Protein AF-A0A6G0R7I9-F1 (afdb_monomer)

Solvent-accessible surface area (backbone atoms only — not comparable to full-atom values): 8296 Å² total; per-residue (Å²): 130,64,68,64,57,53,54,52,55,54,55,51,53,55,54,53,52,52,51,60,61,66,68,73,76,77,90,78,91,69,86,76,75,90,65,76,73,82,80,71,75,83,75,79,76,76,86,81,78,86,77,80,80,59,95,64,93,68,87,58,94,60,94,67,77,56,68,68,60,52,44,54,53,24,57,77,66,71,42,60,55,74,55,36,74,73,32,68,66,59,43,71,69,37,96,56,35,68,60,49,51,53,51,52,52,51,52,49,52,51,54,51,50,54,50,53,53,51,56,67,72,65,50,83,82,82,125

Sequence (127 aa):
MRLSQVFVAIAASFLVASKALSTSTDSNQAKIAELTPPTVSSQRLLRTHHRIVDDEDDSSEERGISNAVLGSICQRLGIDFQRASREATYLQRHAQFETYIQMVDAARKAKRAKKAERLTREGPNNY

InterPro domains:
  IPR031825 RXLR phytopathogen effector protein [PF16810] (2-67)

Secondary structure (DSSP, 8-state):
--HHHHHHHHHHHHHHHHHHHHTS--S-----------------PPPPPP----SSS--S--SSPPHHHHHHHHHHTT--HHHHHH-HHHHHTSTTHHHHHHHHHHHHHHHHHHHHHHHHHH-----

Radius of gyration: 33.76 Å; Cα contacts (8 Å, |Δi|>4): 31; chains: 1; bounding box: 60×70×66 Å

pLDDT: mean 73.81, std 16.14, range [47.47, 95.19]

Mean predicted aligned error: 19.3 Å

Foldseek 3Di:
DVVVVVVVVVVVVVVVVVVVVVVPPDDDPDPPPPDPPPPPPPDPDDDDDDDPPPVPPPPDPPLADDPVQLVVLCVVLVHDSVCCVVDVVSLVPDPCNVVSVVSRVVRSVVVVVVVVVVDVVVDPPDD

Structure (mmCIF, N/CA/C/O backbone):
data_AF-A0A6G0R7I9-F1
#
_entry.id   AF-A0A6G0R7I9-F1
#
loop_
_atom_site.group_PDB
_atom_site.id
_atom_site.type_symbol
_atom_site.label_atom_id
_atom_site.label_alt_id
_atom_site.label_comp_id
_atom_site.label_asym_id
_atom_site.label_entity_id
_atom_site.label_seq_id
_atom_site.pdbx_PDB_ins_code
_atom_site.Cartn_x
_atom_site.Cartn_y
_atom_site.Cartn_z
_atom_site.occupancy
_atom_site.B_iso_or_equiv
_atom_site.auth_seq_id
_atom_site.auth_comp_id
_atom_site.auth_asym_id
_atom_site.auth_atom_id
_atom_site.pdbx_PDB_model_num
ATOM 1 N N . MET A 1 1 ? -42.507 1.601 49.311 1.00 58.19 1 MET A N 1
ATOM 2 C CA . MET A 1 1 ? -42.628 3.028 49.705 1.00 58.19 1 MET A CA 1
ATOM 3 C C . MET A 1 1 ? -41.309 3.699 50.139 1.00 58.19 1 MET A C 1
ATOM 5 O O . MET A 1 1 ? -41.360 4.781 50.702 1.00 58.19 1 MET A O 1
ATOM 9 N N . ARG A 1 2 ? -40.119 3.123 49.881 1.00 63.31 2 ARG A N 1
ATOM 10 C CA . ARG A 1 2 ? -38.829 3.748 50.263 1.00 63.31 2 ARG A CA 1
ATOM 11 C C . ARG A 1 2 ? -38.147 4.515 49.126 1.00 63.31 2 ARG A C 1
ATOM 13 O O . ARG A 1 2 ? -37.484 5.506 49.382 1.00 63.31 2 ARG A O 1
ATOM 20 N N . LEU A 1 3 ? -38.382 4.113 47.877 1.00 66.44 3 LEU A N 1
ATOM 21 C CA . LEU A 1 3 ? -37.818 4.769 46.691 1.00 66.44 3 LEU A CA 1
ATOM 22 C C . LEU A 1 3 ? -38.372 6.186 46.478 1.00 66.44 3 LEU A C 1
ATOM 24 O O . LEU A 1 3 ? -37.611 7.103 46.199 1.00 66.44 3 LEU A O 1
ATOM 28 N N . SER A 1 4 ? -39.677 6.396 46.685 1.00 68.19 4 SER A N 1
ATOM 29 C CA . SER A 1 4 ? -40.301 7.720 46.544 1.00 68.19 4 SER A CA 1
ATOM 30 C C . SER A 1 4 ? -39.751 8.746 47.540 1.00 68.19 4 SER A C 1
ATOM 32 O O . SER A 1 4 ? -39.584 9.907 47.185 1.00 68.19 4 SER A O 1
ATOM 34 N N . GLN A 1 5 ? -39.409 8.323 48.761 1.00 68.31 5 GLN A N 1
ATOM 35 C CA . GLN A 1 5 ? -38.809 9.198 49.776 1.00 68.31 5 GLN A CA 1
ATOM 36 C C . GLN A 1 5 ? -37.406 9.672 49.369 1.00 68.31 5 GLN A C 1
ATOM 38 O O . GLN A 1 5 ? -37.063 10.829 49.595 1.00 68.31 5 GLN A O 1
ATOM 43 N N . VAL A 1 6 ? -36.623 8.810 48.711 1.00 74.00 6 VAL A N 1
ATOM 44 C CA . VAL A 1 6 ? -35.283 9.158 48.209 1.00 74.00 6 VAL A CA 1
ATOM 45 C C . VAL A 1 6 ? -35.374 10.194 47.088 1.00 74.00 6 VAL A C 1
ATOM 47 O O . VAL A 1 6 ? -34.653 11.188 47.117 1.00 74.00 6 VAL A O 1
ATOM 50 N N . PHE A 1 7 ? -36.304 10.026 46.143 1.00 74.81 7 PHE A N 1
ATOM 51 C CA . PHE A 1 7 ? -36.499 11.005 45.067 1.00 74.81 7 PHE A CA 1
ATOM 52 C C . PHE A 1 7 ? -36.946 12.378 45.587 1.00 74.81 7 PHE A C 1
ATO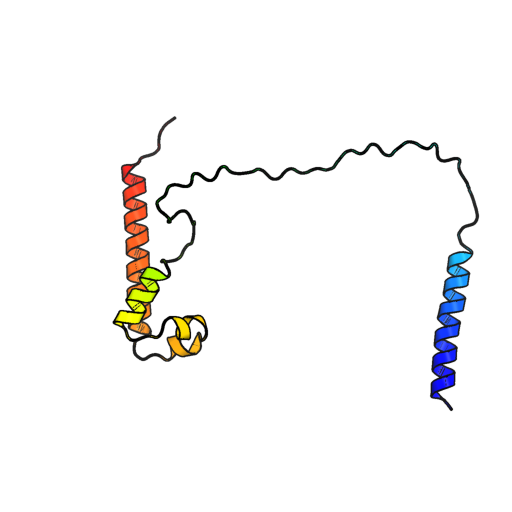M 54 O O . PHE A 1 7 ? -36.446 13.399 45.117 1.00 74.81 7 PHE A O 1
ATOM 61 N N . VAL A 1 8 ? -37.827 12.415 46.592 1.00 77.25 8 VAL A N 1
ATOM 62 C CA . VAL A 1 8 ? -38.264 13.672 47.224 1.00 77.25 8 VAL A CA 1
ATOM 63 C C . VAL A 1 8 ? -37.102 14.372 47.941 1.00 77.25 8 VAL A C 1
ATOM 65 O O . VAL A 1 8 ? -36.957 15.587 47.819 1.00 77.25 8 VAL A O 1
ATOM 68 N N . ALA A 1 9 ? -36.234 13.622 48.628 1.00 73.56 9 ALA A N 1
ATOM 69 C CA . ALA A 1 9 ? -35.061 14.182 49.302 1.00 73.56 9 ALA A CA 1
ATOM 70 C C . ALA A 1 9 ? -34.044 14.794 48.317 1.00 73.56 9 ALA A C 1
ATOM 72 O O . ALA A 1 9 ? -33.492 15.867 48.580 1.00 73.56 9 ALA A O 1
ATOM 73 N N . ILE A 1 10 ? -33.834 14.152 47.162 1.00 77.50 10 ILE A N 1
ATOM 74 C CA . ILE A 1 10 ? -32.956 14.665 46.100 1.00 77.50 10 ILE A CA 1
ATOM 75 C C . ILE A 1 10 ? -33.546 15.946 45.490 1.00 77.50 10 ILE A C 1
ATOM 77 O O . ILE A 1 10 ? -32.860 16.958 45.392 1.00 77.50 10 ILE A O 1
ATOM 81 N N . ALA A 1 11 ? -34.832 15.956 45.133 1.00 74.88 11 ALA A N 1
ATOM 82 C CA . ALA A 1 11 ? -35.460 17.140 44.541 1.00 74.88 11 ALA A CA 1
ATOM 83 C C . ALA A 1 11 ? -35.443 18.361 45.486 1.00 74.88 11 ALA A C 1
ATOM 85 O O . ALA A 1 11 ? -35.166 19.481 45.055 1.00 74.88 11 ALA A O 1
ATOM 86 N N . ALA A 1 12 ? -35.684 18.149 46.785 1.00 68.94 12 ALA A N 1
ATOM 87 C CA . ALA A 1 12 ? -35.666 19.220 47.781 1.00 68.94 12 ALA A CA 1
ATOM 88 C C . ALA A 1 12 ? -34.270 19.840 47.971 1.00 68.94 12 ALA A C 1
ATOM 90 O O . ALA A 1 12 ? -34.158 21.051 48.159 1.00 68.94 12 ALA A O 1
ATOM 91 N N . SER A 1 13 ? -33.202 19.040 47.885 1.00 65.94 13 SER A N 1
ATOM 92 C CA . SER A 1 13 ? -31.827 19.537 48.039 1.00 65.94 13 SER A CA 1
ATOM 93 C C . SER A 1 13 ? -31.391 20.418 46.862 1.00 65.94 13 SER A C 1
ATOM 95 O O . SER A 1 13 ? -30.798 21.473 47.091 1.00 65.94 13 SER A O 1
ATOM 97 N N . PHE A 1 14 ? -31.774 20.076 45.625 1.00 70.75 14 PHE A N 1
ATOM 98 C CA . PHE A 1 14 ? -31.562 20.951 44.463 1.00 70.75 14 PHE A CA 1
ATOM 99 C C . PHE A 1 14 ? -32.340 22.270 44.573 1.00 70.75 14 PHE A C 1
ATOM 101 O O . PHE A 1 14 ? -31.780 23.334 44.315 1.00 70.75 14 PHE A O 1
ATOM 108 N N . LEU A 1 15 ? -33.601 22.226 45.015 1.00 70.12 15 LEU A N 1
ATOM 109 C CA . LEU A 1 15 ? -34.434 23.425 45.154 1.00 70.12 15 LEU A CA 1
ATOM 110 C C . LEU A 1 15 ? -33.883 24.405 46.207 1.00 70.12 15 LEU A C 1
ATOM 112 O O . LEU A 1 15 ? -33.877 25.619 45.992 1.00 70.12 15 LEU A O 1
ATOM 116 N N . VAL A 1 16 ? -33.389 23.886 47.335 1.00 63.59 16 VAL A N 1
ATOM 117 C CA . VAL A 1 16 ? -32.761 24.696 48.391 1.00 63.59 16 VAL A CA 1
ATOM 118 C C . VAL A 1 16 ? -31.452 25.323 47.902 1.00 63.59 16 VAL A C 1
ATOM 120 O O . VAL A 1 16 ? -31.230 26.514 48.132 1.00 63.59 16 VAL A O 1
ATOM 123 N N . ALA A 1 17 ? -30.624 24.573 47.166 1.00 58.38 17 ALA A N 1
ATOM 124 C CA . ALA A 1 17 ? -29.385 25.093 46.585 1.00 58.38 17 ALA A CA 1
ATOM 125 C C . ALA A 1 17 ? -29.641 26.200 45.542 1.00 58.38 17 ALA A C 1
ATOM 127 O O . ALA A 1 17 ? -28.957 27.223 45.551 1.00 58.38 17 ALA A O 1
ATOM 128 N N . SER A 1 18 ? -30.665 26.057 44.692 1.00 59.09 18 SER A N 1
ATOM 129 C CA . SER A 1 18 ? -31.044 27.098 43.725 1.00 59.09 18 SER A CA 1
ATOM 130 C C . SER A 1 18 ? -31.531 28.381 44.399 1.00 59.09 18 SER A C 1
ATOM 132 O O . SER A 1 18 ? -31.209 29.475 43.936 1.00 59.09 18 SER A O 1
ATOM 134 N N . LYS A 1 19 ? -32.262 28.274 45.519 1.00 57.16 19 LYS A N 1
ATOM 135 C CA . LYS A 1 19 ? -32.690 29.457 46.280 1.00 57.16 19 LYS A CA 1
ATOM 136 C C . LYS A 1 19 ? -31.509 30.196 46.906 1.00 57.16 19 LYS A C 1
ATOM 138 O O . LYS A 1 19 ? -31.500 31.419 46.863 1.00 57.16 19 LYS A O 1
ATOM 143 N N . ALA A 1 20 ? -30.515 29.474 47.427 1.00 56.41 20 ALA A N 1
ATOM 144 C CA . ALA A 1 20 ? -29.300 30.077 47.978 1.00 56.41 20 ALA A CA 1
ATOM 145 C C . ALA A 1 20 ? -28.451 30.782 46.902 1.00 56.41 20 ALA A C 1
ATOM 147 O O . ALA A 1 20 ? -27.893 31.847 47.163 1.00 56.41 20 ALA A O 1
ATOM 148 N N . LEU A 1 21 ? -28.401 30.234 45.680 1.00 54.19 21 LEU A N 1
ATOM 149 C CA . LEU A 1 21 ? -27.697 30.859 44.555 1.00 54.19 21 LEU A CA 1
ATOM 150 C C . LEU A 1 21 ? -28.414 32.127 44.057 1.00 54.19 21 LEU A C 1
ATOM 152 O O . LEU A 1 21 ? -27.763 33.108 43.712 1.00 54.19 21 LEU A O 1
ATOM 156 N N . SER A 1 22 ? -29.752 32.138 44.080 1.00 52.28 22 SER A N 1
ATOM 157 C CA . SER A 1 22 ? -30.556 33.290 43.648 1.00 52.28 22 SER A CA 1
ATOM 158 C C . SER A 1 22 ? -30.529 34.472 44.626 1.00 52.28 22 SER A C 1
ATOM 160 O O . SER A 1 22 ? -30.864 35.583 44.224 1.00 52.28 22 SER A O 1
ATOM 162 N N . THR A 1 23 ? -30.157 34.266 45.893 1.00 51.62 23 THR A N 1
ATOM 163 C CA . THR A 1 23 ? -30.106 35.331 46.914 1.00 51.62 23 THR A CA 1
ATOM 164 C C . THR A 1 23 ? -28.733 35.993 47.055 1.00 51.62 23 THR A C 1
ATOM 166 O O . THR A 1 23 ? -28.578 36.871 47.894 1.00 51.62 23 THR A O 1
ATOM 169 N N . SER A 1 24 ? -27.738 35.609 46.244 1.00 49.28 24 SER A N 1
ATOM 170 C CA . SER A 1 24 ? -26.397 36.222 46.234 1.00 49.28 24 SER A CA 1
ATOM 171 C C . SER A 1 24 ? -26.205 37.228 45.088 1.00 49.28 24 SER A C 1
ATOM 173 O O . SER A 1 24 ? -25.101 37.397 44.568 1.00 49.28 24 SER A O 1
ATOM 175 N N . THR A 1 25 ? -27.274 37.891 44.653 1.00 48.69 25 THR A N 1
ATOM 176 C CA . THR A 1 25 ? -27.194 39.005 43.696 1.00 48.69 25 THR A CA 1
ATOM 177 C C . THR A 1 25 ? -28.089 40.137 44.175 1.00 48.69 25 THR A C 1
ATOM 179 O O . THR A 1 25 ? -29.068 40.508 43.539 1.00 48.69 25 THR A O 1
ATOM 182 N N . ASP A 1 26 ? -27.754 40.660 45.348 1.00 48.41 26 ASP A N 1
ATOM 183 C CA . ASP A 1 26 ? -28.093 42.028 45.705 1.00 48.41 26 ASP A CA 1
ATOM 184 C C . ASP A 1 26 ? -26.782 42.797 45.900 1.00 48.41 26 ASP A C 1
ATOM 186 O O . ASP A 1 26 ? -25.795 42.230 46.372 1.00 48.41 26 ASP A O 1
ATOM 190 N N . SER A 1 27 ? -26.807 44.077 45.534 1.00 49.56 27 SER A N 1
ATOM 191 C CA . SER A 1 27 ? -25.757 45.095 45.632 1.00 49.56 27 SER A CA 1
ATOM 192 C C . SER A 1 27 ? -25.077 45.488 44.307 1.00 49.56 27 SER A C 1
ATOM 194 O O . SER A 1 27 ? -24.182 44.822 43.788 1.00 49.56 27 SER A O 1
ATOM 196 N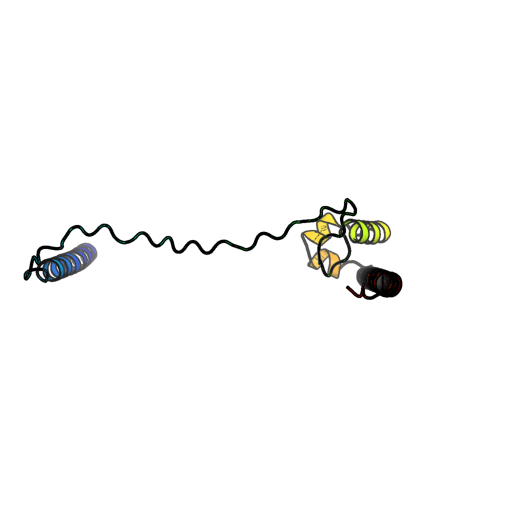 N . ASN A 1 28 ? -25.459 46.699 43.869 1.00 51.28 28 ASN A N 1
ATOM 197 C CA . ASN A 1 28 ? -24.745 47.654 43.006 1.00 51.28 28 ASN A CA 1
ATOM 198 C C . ASN A 1 28 ? -25.124 47.665 41.519 1.00 51.28 28 ASN A C 1
ATOM 200 O O . ASN A 1 28 ? -24.349 47.301 40.637 1.00 51.28 28 ASN A O 1
ATOM 204 N N . GLN A 1 29 ? -26.301 48.229 41.236 1.00 47.47 29 GLN A N 1
ATOM 205 C CA . GLN A 1 29 ? -26.661 48.742 39.916 1.00 47.47 29 GLN A CA 1
ATOM 206 C C . GLN A 1 29 ? -25.816 49.993 39.597 1.00 47.47 29 GLN A C 1
ATOM 208 O O . GLN A 1 29 ? -26.271 51.130 39.714 1.00 47.47 29 GLN A O 1
ATOM 213 N N . ALA A 1 30 ? -24.552 49.793 39.219 1.00 51.94 30 ALA A N 1
ATOM 214 C CA . ALA A 1 30 ? -23.767 50.830 38.564 1.00 51.94 30 ALA A CA 1
ATOM 215 C C . ALA A 1 30 ? -24.381 51.087 37.181 1.00 51.94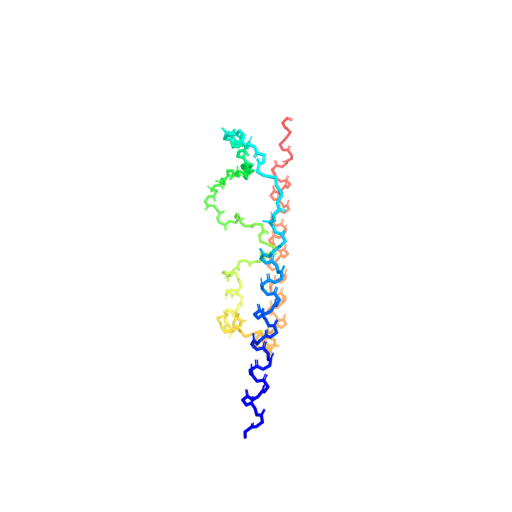 30 ALA A C 1
ATOM 217 O O . ALA A 1 30 ? -24.662 50.157 36.428 1.00 51.94 30 ALA A O 1
ATOM 218 N N . LYS A 1 31 ? -24.628 52.358 36.861 1.00 50.75 31 LYS A N 1
ATOM 219 C CA . LYS A 1 31 ? -25.192 52.812 35.587 1.00 50.75 31 LYS A CA 1
ATOM 220 C C . LYS A 1 31 ? -24.172 52.532 34.475 1.00 50.75 31 LYS A C 1
ATOM 222 O O . LYS A 1 31 ? -23.295 53.352 34.219 1.00 50.75 31 LYS A O 1
ATOM 227 N N . ILE A 1 32 ? -24.239 51.343 33.875 1.00 52.44 32 ILE A N 1
ATOM 228 C CA . ILE A 1 32 ? -23.388 50.948 32.750 1.00 52.44 32 ILE A CA 1
ATOM 229 C C . ILE A 1 32 ? -23.792 51.835 31.573 1.00 52.44 32 ILE A C 1
ATOM 231 O O . ILE A 1 32 ? -24.904 51.727 31.059 1.00 52.44 32 ILE A O 1
ATOM 235 N N . ALA A 1 33 ? -22.915 52.768 31.202 1.00 53.59 33 ALA A N 1
ATOM 236 C CA . ALA A 1 33 ? -23.040 53.503 29.956 1.00 53.59 33 ALA A CA 1
ATOM 237 C C . ALA A 1 33 ? -23.135 52.484 28.816 1.00 53.59 33 ALA A C 1
ATOM 239 O O . ALA A 1 33 ? -22.301 51.583 28.723 1.00 53.59 33 ALA A O 1
ATOM 240 N N . GLU A 1 34 ? -24.161 52.623 27.982 1.00 52.88 34 GLU A N 1
ATOM 241 C CA . GLU A 1 34 ? -24.382 51.835 26.773 1.00 52.88 34 GLU A CA 1
ATOM 242 C C . GLU A 1 34 ? -23.303 52.204 25.740 1.00 52.88 34 GLU A C 1
ATOM 244 O O . GLU A 1 34 ? -23.521 52.923 24.772 1.00 52.88 34 GLU A O 1
ATOM 249 N N . LEU A 1 35 ? -22.070 51.785 26.012 1.00 54.53 35 LEU A N 1
ATOM 250 C CA . LEU A 1 35 ? -20.989 51.786 25.049 1.00 54.53 35 LEU A CA 1
ATOM 251 C C . LEU A 1 35 ? -21.125 50.477 24.293 1.00 54.53 35 LEU A C 1
ATOM 253 O O . LEU A 1 35 ? -20.771 49.414 24.807 1.00 54.53 35 LEU A O 1
ATOM 257 N N . THR A 1 36 ? -21.676 50.565 23.081 1.00 61.53 36 THR A N 1
ATOM 258 C CA . THR A 1 36 ? -21.606 49.502 22.081 1.00 61.53 36 THR A CA 1
ATOM 259 C C . THR A 1 36 ? -20.206 48.894 22.146 1.00 61.53 36 THR A C 1
ATOM 261 O O . THR A 1 36 ? -19.233 49.642 21.992 1.00 61.53 36 THR A O 1
ATOM 264 N N . PRO A 1 37 ? -20.060 47.585 22.423 1.00 59.72 37 PRO A N 1
ATOM 265 C CA . PRO A 1 37 ? -18.739 46.986 22.483 1.00 59.72 37 PRO A CA 1
ATOM 266 C C . PRO A 1 37 ? -18.047 47.284 21.150 1.00 59.72 37 PRO A C 1
ATOM 268 O O . PRO A 1 37 ? -18.682 47.098 20.102 1.00 59.72 37 PRO A O 1
ATOM 271 N N . PRO A 1 38 ? -16.791 47.780 21.139 1.00 58.50 38 PRO A N 1
ATOM 272 C CA . PRO A 1 38 ? -16.071 47.932 19.891 1.00 58.50 38 PRO A CA 1
ATOM 273 C C . PRO A 1 38 ? -16.025 46.538 19.283 1.00 58.50 38 PRO A C 1
ATOM 275 O O . PRO A 1 38 ? -15.384 45.630 19.814 1.00 58.50 38 PRO A O 1
ATOM 278 N N . THR A 1 39 ? -16.792 46.345 18.212 1.00 60.19 39 THR A N 1
ATOM 279 C CA . THR A 1 39 ? -16.811 45.098 17.459 1.00 60.19 39 THR A CA 1
ATOM 280 C C . THR A 1 39 ? -15.498 45.060 16.698 1.00 60.19 39 THR A C 1
ATOM 282 O O . THR A 1 39 ? -15.424 45.342 15.508 1.00 60.19 39 THR A O 1
ATOM 285 N N . VAL A 1 40 ? -14.415 44.780 17.418 1.00 64.06 40 VAL A N 1
ATOM 286 C CA . VAL A 1 40 ? -13.145 44.413 16.822 1.00 64.06 40 VAL A CA 1
ATOM 287 C C . VAL A 1 40 ? -13.351 42.976 16.385 1.00 64.06 40 VAL A C 1
ATOM 289 O O . VAL A 1 40 ? -13.115 42.031 17.140 1.00 64.06 40 VAL A O 1
ATOM 292 N N . SER A 1 41 ? -13.905 42.811 15.184 1.00 66.12 41 SER A N 1
ATOM 293 C CA . SER A 1 41 ? -14.064 41.498 14.581 1.00 66.12 41 SER A CA 1
ATOM 294 C C . SER A 1 41 ? -12.693 40.831 14.587 1.00 66.12 41 SER A C 1
ATOM 296 O O . SER A 1 41 ? -11.774 41.270 13.894 1.00 66.12 41 SER A O 1
ATOM 298 N N . SER A 1 42 ? -12.536 39.779 15.388 1.00 67.56 42 SER A N 1
ATOM 299 C CA . SER A 1 42 ? -11.306 38.987 15.491 1.00 67.56 42 SER A CA 1
ATOM 300 C C . SER A 1 42 ? -11.169 38.074 14.271 1.00 67.56 42 SER A C 1
ATOM 302 O O . SER A 1 42 ? -10.936 36.870 14.391 1.00 67.56 42 SER A O 1
ATOM 304 N N . GLN A 1 43 ? -11.411 38.622 13.080 1.00 71.44 43 GLN A N 1
ATOM 305 C CA . GLN A 1 43 ? -11.522 37.857 11.858 1.00 71.44 43 GLN A CA 1
ATOM 306 C C . GLN A 1 43 ? -10.117 37.486 11.398 1.00 71.44 43 GLN A C 1
ATOM 308 O O . GLN A 1 43 ? -9.441 38.202 10.664 1.00 71.44 43 GLN A O 1
ATOM 313 N N . ARG A 1 44 ? -9.651 36.339 11.889 1.00 76.38 44 ARG A N 1
ATOM 314 C CA . ARG A 1 44 ? -8.448 35.682 11.398 1.00 76.38 44 ARG A CA 1
ATOM 315 C C . ARG A 1 44 ? -8.770 35.106 10.020 1.00 76.38 44 ARG A C 1
ATOM 317 O O . ARG A 1 44 ? -9.294 34.001 9.915 1.00 76.38 44 ARG A O 1
ATOM 324 N N . LEU A 1 45 ? -8.495 35.875 8.969 1.00 77.88 45 LEU A N 1
ATOM 325 C CA . LEU A 1 45 ? -8.628 35.406 7.591 1.00 77.88 45 LEU A CA 1
ATOM 326 C C . LEU A 1 45 ? -7.573 34.324 7.328 1.00 77.88 45 LEU A C 1
ATOM 328 O O . LEU A 1 45 ? -6.375 34.542 7.527 1.00 77.88 45 LEU A O 1
ATOM 332 N N . LEU A 1 46 ? -8.021 33.141 6.912 1.00 82.00 46 LEU A N 1
ATOM 333 C CA . LEU A 1 46 ? -7.125 32.086 6.449 1.00 82.00 46 LEU A CA 1
ATOM 334 C C . LEU A 1 46 ? -6.471 32.543 5.142 1.00 82.00 46 LEU A C 1
ATOM 336 O O . LEU A 1 46 ? -7.146 33.072 4.259 1.00 82.00 46 LEU A O 1
ATOM 340 N N . ARG A 1 47 ? -5.156 32.340 5.008 1.00 81.69 47 ARG A N 1
ATOM 341 C CA . ARG A 1 47 ? -4.472 32.577 3.732 1.00 81.69 47 ARG A CA 1
ATOM 342 C C . ARG A 1 47 ? -5.016 31.595 2.699 1.00 81.69 47 ARG A C 1
ATOM 344 O O . ARG A 1 47 ? -4.881 30.386 2.865 1.00 81.69 47 ARG A O 1
ATOM 351 N N . THR A 1 48 ? -5.610 32.117 1.636 1.00 78.75 48 THR A N 1
ATOM 352 C CA . THR A 1 48 ? -6.015 31.333 0.470 1.00 78.75 48 THR A CA 1
ATOM 353 C C . THR A 1 48 ? -4.805 31.127 -0.435 1.00 78.75 48 THR A C 1
ATOM 355 O O . THR A 1 48 ? -4.202 32.102 -0.882 1.00 78.75 48 THR A O 1
ATOM 358 N N . HIS A 1 49 ? -4.442 29.875 -0.709 1.00 74.00 49 HIS A N 1
ATOM 359 C CA . HIS A 1 49 ? -3.433 29.551 -1.716 1.00 74.00 49 HIS A CA 1
ATOM 360 C C . HIS A 1 49 ? -4.111 29.410 -3.082 1.00 74.00 49 HIS A C 1
ATOM 362 O O . HIS A 1 49 ? -5.121 28.715 -3.199 1.00 74.00 49 HIS A O 1
ATOM 368 N N . HIS A 1 50 ? -3.571 30.061 -4.113 1.00 71.38 50 HIS A N 1
ATOM 369 C CA . HIS A 1 50 ? -4.062 29.888 -5.477 1.00 71.38 50 HIS A CA 1
ATOM 370 C C . HIS A 1 50 ? -3.700 28.472 -5.944 1.00 71.38 50 HIS A C 1
ATOM 372 O O . HIS A 1 50 ? -2.525 28.101 -5.956 1.00 71.38 50 HIS A O 1
ATOM 378 N N . ARG A 1 51 ? -4.703 27.645 -6.255 1.00 60.06 51 ARG A N 1
ATOM 379 C CA . ARG A 1 51 ? -4.473 26.324 -6.844 1.00 60.06 51 ARG A CA 1
ATOM 380 C C . ARG A 1 51 ? -4.280 26.533 -8.338 1.00 60.06 51 ARG A C 1
ATOM 382 O O . ARG A 1 51 ? -5.250 26.791 -9.042 1.00 60.06 51 ARG A O 1
ATOM 389 N N . ILE A 1 52 ? -3.036 26.444 -8.800 1.00 58.78 52 ILE A N 1
ATOM 390 C CA . ILE A 1 52 ? -2.763 26.254 -10.222 1.00 58.78 52 ILE A CA 1
ATOM 391 C C . ILE A 1 52 ? -3.265 24.842 -10.517 1.00 58.78 52 ILE A C 1
ATOM 393 O O . ILE A 1 52 ? -2.686 23.860 -10.053 1.00 58.78 52 ILE A O 1
ATOM 397 N N . VAL A 1 53 ? -4.431 24.755 -11.151 1.00 53.44 53 VAL A N 1
ATOM 398 C CA . VAL A 1 53 ? -4.921 23.509 -11.733 1.00 53.44 53 VAL A CA 1
ATOM 399 C C . VAL A 1 53 ? -4.072 23.315 -12.978 1.00 53.44 53 VAL A C 1
ATOM 401 O O . VAL A 1 53 ? -4.389 23.843 -14.036 1.00 53.44 53 VAL A O 1
ATOM 404 N N . ASP A 1 54 ? -2.912 22.690 -12.804 1.00 47.81 54 ASP A N 1
ATOM 405 C CA . ASP A 1 54 ? -2.251 22.052 -13.930 1.00 47.81 54 ASP A CA 1
ATOM 406 C C . ASP A 1 54 ? -3.090 20.807 -14.235 1.00 47.81 54 ASP A C 1
ATOM 408 O O . ASP A 1 54 ? -3.359 20.011 -13.331 1.00 47.81 54 ASP A O 1
ATOM 412 N N . ASP A 1 55 ? -3.575 20.690 -15.470 1.00 50.81 55 ASP A N 1
ATOM 413 C CA . ASP A 1 55 ? -4.497 19.636 -15.929 1.00 50.81 55 ASP A CA 1
ATOM 414 C C . ASP A 1 55 ? -3.860 18.228 -15.921 1.00 50.81 55 ASP A C 1
ATOM 416 O O . 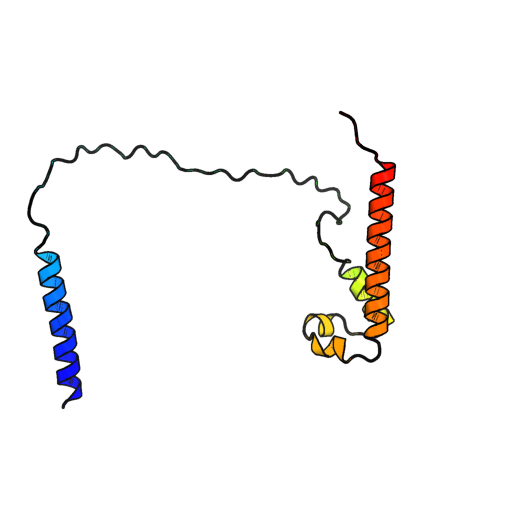ASP A 1 55 ? -4.469 17.244 -16.345 1.00 50.81 55 ASP A O 1
ATOM 420 N N . GLU A 1 56 ? -2.644 18.098 -15.392 1.00 53.16 56 GLU A N 1
ATOM 421 C CA . GLU A 1 56 ? -2.039 16.826 -15.033 1.00 53.16 56 GLU A CA 1
ATOM 422 C C . GLU A 1 56 ? -2.287 16.548 -13.547 1.00 53.16 56 GLU A C 1
ATOM 424 O O . GLU A 1 56 ? -1.612 17.061 -12.656 1.00 53.16 56 GLU A O 1
ATOM 429 N N . ASP A 1 57 ? -3.299 15.716 -13.311 1.00 50.25 57 ASP A N 1
ATOM 430 C CA . ASP A 1 57 ? -3.866 15.216 -12.053 1.00 50.25 57 ASP A CA 1
ATOM 431 C C . ASP A 1 57 ? -2.860 14.464 -11.134 1.00 50.25 57 ASP A C 1
ATOM 433 O O . ASP A 1 57 ? -3.082 13.338 -10.695 1.00 50.25 57 ASP A O 1
ATOM 437 N N . ASP A 1 58 ? -1.712 15.080 -10.840 1.00 55.16 58 ASP A N 1
ATOM 438 C CA . ASP A 1 58 ? -0.672 14.641 -9.892 1.00 55.16 58 ASP A CA 1
ATOM 439 C C . ASP A 1 58 ? -0.443 15.738 -8.815 1.00 55.16 58 ASP A C 1
ATOM 441 O O . ASP A 1 58 ? 0.572 15.769 -8.119 1.00 55.16 58 ASP A O 1
ATOM 445 N N . SER A 1 59 ? -1.413 16.655 -8.656 1.00 51.72 59 SER A N 1
ATOM 446 C CA . SER A 1 59 ? -1.433 17.778 -7.693 1.00 51.72 59 SER A CA 1
ATOM 447 C C . SER A 1 59 ? -1.867 17.362 -6.273 1.00 51.72 59 SER A C 1
ATOM 449 O O . SER A 1 59 ? -2.359 18.171 -5.483 1.00 51.72 59 SER A O 1
ATOM 451 N N . SER A 1 60 ? -1.704 16.090 -5.909 1.00 53.59 60 SER A N 1
ATOM 452 C CA . SER A 1 60 ? -1.695 15.697 -4.504 1.00 53.59 60 SER A CA 1
ATOM 453 C C . SER A 1 60 ? -0.254 15.380 -4.121 1.00 53.59 60 SER A C 1
ATOM 455 O O . SER A 1 60 ? 0.416 14.546 -4.726 1.00 53.59 60 SER A O 1
ATOM 457 N N . GLU A 1 61 ? 0.247 16.006 -3.058 1.00 52.44 61 GLU A N 1
ATOM 458 C CA . GLU A 1 61 ? 1.475 15.575 -2.374 1.00 52.44 61 GLU A CA 1
ATOM 459 C C . GLU A 1 61 ? 1.292 14.203 -1.691 1.00 52.44 61 GLU A C 1
ATOM 461 O O . GLU A 1 61 ? 1.883 13.901 -0.651 1.00 52.44 61 GLU A O 1
ATOM 466 N N . GLU A 1 62 ? 0.427 13.352 -2.237 1.00 55.53 62 GLU A N 1
ATOM 467 C CA . GLU A 1 62 ? 0.127 12.054 -1.701 1.00 55.53 62 GLU A CA 1
ATOM 468 C C . GLU A 1 62 ? 1.375 11.194 -1.853 1.00 55.53 62 GLU A C 1
ATOM 470 O O . GLU A 1 62 ? 1.892 10.914 -2.937 1.00 55.53 62 GLU A O 1
ATOM 475 N N . ARG A 1 63 ? 1.883 10.751 -0.706 1.00 61.72 63 ARG A N 1
ATOM 476 C CA . ARG A 1 63 ? 3.077 9.907 -0.588 1.00 61.72 63 ARG A CA 1
ATOM 477 C C . ARG A 1 63 ? 2.892 8.515 -1.229 1.00 61.72 63 ARG A C 1
ATOM 479 O O . ARG A 1 63 ? 3.777 7.665 -1.106 1.00 61.72 63 ARG A O 1
ATOM 486 N N . GLY A 1 64 ? 1.741 8.275 -1.860 1.00 71.38 64 GLY A N 1
ATOM 487 C CA . GLY A 1 64 ? 1.275 7.016 -2.419 1.00 71.38 64 GLY A CA 1
ATOM 488 C C . GLY A 1 64 ? 1.427 6.891 -3.937 1.00 71.38 64 GLY A C 1
ATOM 489 O O . GLY A 1 64 ? 1.741 7.829 -4.670 1.00 71.38 64 GLY A O 1
ATOM 490 N N . ILE A 1 65 ? 1.221 5.661 -4.398 1.00 82.88 65 ILE A N 1
ATOM 491 C CA . ILE A 1 65 ? 0.983 5.322 -5.806 1.00 82.88 65 ILE A CA 1
ATOM 492 C C . ILE A 1 65 ? -0.521 5.406 -6.060 1.00 82.88 65 ILE A C 1
ATOM 494 O O . ILE A 1 65 ? -1.303 5.094 -5.165 1.00 82.88 65 ILE A O 1
ATOM 498 N N . SER A 1 66 ? -0.918 5.826 -7.261 1.00 86.56 66 SER A N 1
ATOM 499 C CA . SER A 1 66 ? -2.330 6.035 -7.585 1.00 86.56 66 SER A CA 1
ATOM 500 C C . SER A 1 66 ? -3.132 4.732 -7.516 1.00 86.56 66 SER A C 1
ATOM 502 O O . SER A 1 66 ? -2.628 3.645 -7.821 1.00 86.56 66 SER A O 1
ATOM 504 N N . ASN A 1 67 ? -4.417 4.849 -7.168 1.00 87.50 67 ASN A N 1
ATOM 505 C CA . ASN A 1 67 ? -5.338 3.709 -7.115 1.00 87.50 67 ASN A CA 1
ATOM 506 C C . ASN A 1 67 ? -5.450 2.983 -8.463 1.00 87.50 67 ASN A C 1
ATOM 508 O O . ASN A 1 67 ? -5.631 1.770 -8.482 1.00 87.50 67 ASN A O 1
ATOM 512 N N . ALA A 1 68 ? -5.277 3.689 -9.586 1.00 88.06 68 ALA A N 1
ATOM 513 C CA . ALA A 1 68 ? -5.239 3.082 -1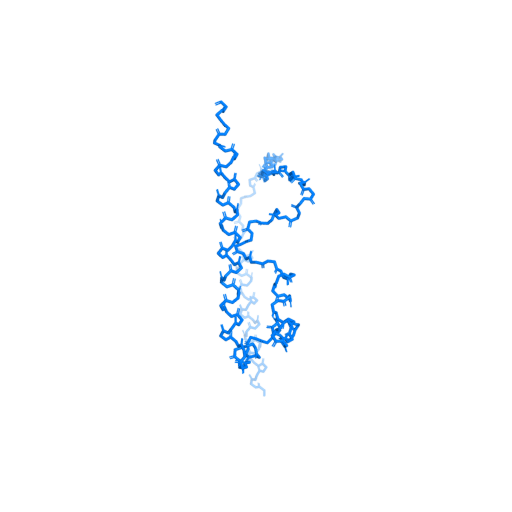0.916 1.00 88.06 68 ALA A CA 1
ATOM 514 C C . ALA A 1 68 ? -4.059 2.105 -11.073 1.00 88.06 68 ALA A C 1
ATOM 516 O O . ALA A 1 68 ? -4.235 0.974 -11.530 1.00 88.06 68 ALA A O 1
ATOM 517 N N . VAL A 1 69 ? -2.861 2.507 -10.631 1.00 89.81 69 VAL A N 1
ATOM 518 C CA . VAL A 1 69 ? -1.672 1.641 -10.651 1.00 89.81 69 VAL A CA 1
ATOM 519 C C . VAL A 1 69 ? -1.869 0.454 -9.709 1.00 89.81 69 VAL A C 1
ATOM 521 O O . VAL A 1 69 ? -1.621 -0.682 -10.113 1.00 89.81 69 VAL A O 1
ATOM 524 N N . LEU A 1 70 ? -2.382 0.683 -8.496 1.00 90.06 70 LEU A N 1
ATOM 525 C CA . LEU A 1 70 ? -2.702 -0.393 -7.550 1.00 90.06 70 LEU A CA 1
ATOM 526 C C . LEU A 1 70 ? -3.710 -1.393 -8.132 1.00 90.06 70 LEU A C 1
ATOM 528 O O . LEU A 1 70 ? -3.485 -2.599 -8.065 1.00 90.06 70 LEU A O 1
ATOM 532 N N . GLY A 1 71 ? -4.773 -0.894 -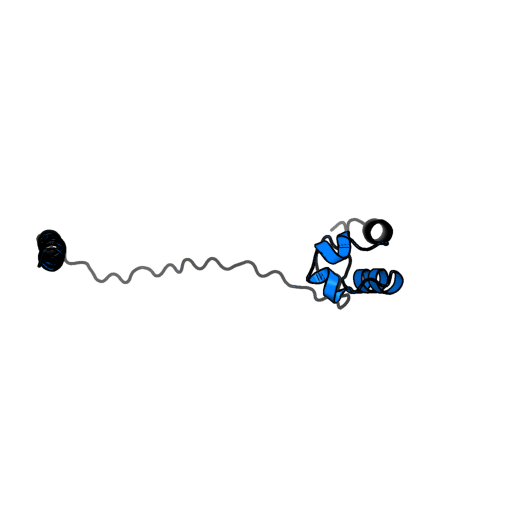8.766 1.00 91.75 71 GLY A N 1
ATOM 533 C CA . GLY A 1 71 ? -5.791 -1.705 -9.427 1.00 91.75 71 GLY A CA 1
ATOM 534 C C . GLY A 1 71 ? -5.209 -2.587 -10.529 1.00 91.75 71 GLY A C 1
ATOM 535 O O . GLY A 1 71 ? -5.504 -3.778 -10.567 1.00 91.75 71 GLY A O 1
ATOM 536 N N . SER A 1 72 ? -4.314 -2.049 -11.367 1.00 93.69 72 SER A N 1
ATOM 537 C CA . SER A 1 72 ? -3.639 -2.831 -12.417 1.00 93.69 72 SER A CA 1
ATOM 538 C C . SER A 1 72 ? -2.732 -3.937 -11.855 1.00 93.69 72 SER A C 1
ATOM 540 O O . SER A 1 72 ? -2.688 -5.045 -12.395 1.00 93.69 72 SER A O 1
ATOM 542 N N . ILE A 1 73 ? -2.040 -3.670 -10.739 1.00 93.50 73 ILE A N 1
A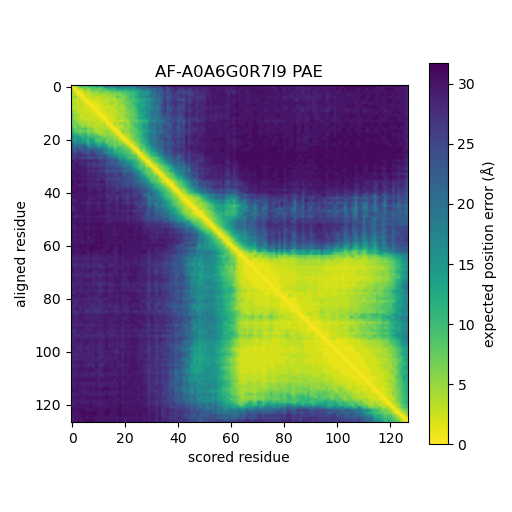TOM 543 C CA . ILE A 1 73 ? -1.216 -4.664 -10.041 1.00 93.50 73 ILE A CA 1
ATOM 544 C C . ILE A 1 73 ? -2.117 -5.768 -9.481 1.00 93.50 73 ILE A C 1
ATOM 546 O O . ILE A 1 73 ? -1.838 -6.945 -9.702 1.00 93.50 73 ILE A O 1
ATOM 550 N N . CYS A 1 74 ? -3.214 -5.400 -8.816 1.00 92.81 74 CYS A N 1
ATOM 551 C CA . CYS A 1 74 ? -4.182 -6.351 -8.281 1.00 92.81 74 CYS A CA 1
ATOM 552 C C . CYS A 1 74 ? -4.818 -7.206 -9.385 1.00 92.81 74 CYS A C 1
ATOM 554 O O . CYS A 1 74 ? -4.852 -8.425 -9.253 1.00 92.81 74 CYS A O 1
ATOM 556 N N . GLN A 1 75 ? -5.229 -6.605 -10.506 1.00 93.38 75 GLN A N 1
ATOM 557 C CA . GLN A 1 75 ? -5.821 -7.322 -11.638 1.00 93.38 75 GLN A CA 1
ATOM 558 C C . GLN A 1 75 ? -4.857 -8.353 -12.235 1.00 93.38 75 GLN A C 1
ATOM 560 O O . GLN A 1 75 ? -5.251 -9.485 -12.507 1.00 93.38 75 GLN A O 1
ATOM 565 N N . ARG A 1 76 ? -3.576 -7.993 -12.386 1.00 93.75 76 ARG A N 1
ATOM 566 C CA . ARG A 1 76 ? -2.535 -8.912 -12.867 1.00 93.75 76 ARG A CA 1
ATOM 567 C C . ARG A 1 76 ? -2.296 -10.091 -11.919 1.00 93.75 76 ARG A C 1
ATOM 569 O O . ARG A 1 76 ? -1.924 -11.165 -12.377 1.00 93.75 76 ARG A O 1
ATOM 576 N N . LEU A 1 77 ? -2.502 -9.883 -10.621 1.00 92.81 77 LEU A N 1
ATOM 577 C CA . LEU A 1 77 ? -2.335 -10.891 -9.572 1.00 92.81 77 LEU A CA 1
ATOM 578 C C . LEU A 1 77 ? -3.651 -11.619 -9.220 1.00 92.81 77 LEU A C 1
ATOM 580 O O . LEU A 1 77 ? -3.701 -12.414 -8.285 1.00 92.81 77 LEU A O 1
ATOM 584 N N . GLY A 1 78 ? -4.748 -11.328 -9.927 1.00 92.31 78 GLY A N 1
ATOM 585 C CA . GLY A 1 78 ? -6.068 -11.888 -9.616 1.00 92.31 78 GLY A CA 1
ATOM 586 C C . GLY A 1 78 ? -6.609 -11.497 -8.233 1.00 92.31 78 GLY A C 1
ATOM 587 O O . GLY A 1 78 ? -7.487 -12.175 -7.706 1.00 92.31 78 GLY A O 1
ATOM 588 N N . ILE A 1 79 ? -6.091 -10.422 -7.636 1.00 93.81 79 ILE A N 1
ATOM 589 C CA . ILE A 1 79 ? -6.534 -9.893 -6.344 1.00 93.81 79 ILE A CA 1
ATOM 590 C C . ILE A 1 79 ? -7.730 -8.974 -6.587 1.00 93.81 79 ILE A C 1
ATOM 592 O O . ILE A 1 79 ? -7.656 -8.036 -7.384 1.00 93.81 79 ILE A O 1
ATOM 596 N N . ASP A 1 80 ? -8.822 -9.192 -5.858 1.00 92.75 80 ASP A N 1
ATOM 597 C CA . ASP A 1 80 ? -9.957 -8.273 -5.887 1.00 92.75 80 ASP A CA 1
ATOM 598 C C . ASP A 1 80 ? -9.606 -6.988 -5.122 1.00 92.75 80 ASP A C 1
ATOM 600 O O . ASP A 1 80 ? -9.524 -6.965 -3.891 1.00 92.75 80 ASP A O 1
ATOM 604 N N . PHE A 1 81 ? -9.394 -5.903 -5.868 1.00 89.94 81 PHE A N 1
ATOM 605 C CA . PHE A 1 81 ? -9.044 -4.599 -5.311 1.00 89.94 81 PHE A CA 1
ATOM 606 C C . PHE A 1 81 ? -10.147 -4.020 -4.410 1.00 89.94 81 PHE A C 1
ATOM 608 O O . PHE A 1 81 ? -9.840 -3.424 -3.378 1.00 89.94 81 PHE A O 1
ATOM 615 N N . GLN A 1 82 ? -11.424 -4.210 -4.758 1.00 91.56 82 GLN A N 1
ATOM 616 C CA . GLN A 1 82 ? -12.546 -3.684 -3.969 1.00 91.56 82 GLN A CA 1
ATOM 617 C C . GLN A 1 82 ? -12.722 -4.452 -2.666 1.00 91.56 82 GLN A C 1
ATOM 619 O O . GLN A 1 82 ? -13.088 -3.880 -1.639 1.00 91.56 82 GLN A O 1
ATOM 624 N N . ARG A 1 83 ? -12.441 -5.752 -2.689 1.00 91.81 83 ARG A N 1
ATOM 625 C CA . ARG A 1 83 ? -12.432 -6.549 -1.468 1.00 91.81 83 ARG A CA 1
ATOM 626 C C . ARG A 1 83 ? -11.224 -6.224 -0.595 1.00 91.81 83 ARG A C 1
ATOM 628 O O . ARG A 1 83 ? -11.387 -6.033 0.605 1.00 91.81 83 ARG A O 1
ATOM 635 N N . ALA A 1 84 ? -10.041 -6.086 -1.190 1.00 89.62 84 ALA A N 1
ATOM 636 C CA . ALA A 1 84 ? -8.814 -5.726 -0.481 1.00 89.62 84 ALA A CA 1
ATOM 637 C C . ALA A 1 84 ? -8.869 -4.334 0.167 1.00 89.62 84 ALA A C 1
ATOM 639 O O . ALA A 1 84 ? -8.268 -4.135 1.220 1.00 89.62 84 ALA A O 1
ATOM 640 N N . SER A 1 85 ? -9.598 -3.382 -0.424 1.00 86.38 85 SER A N 1
ATOM 641 C CA . SER A 1 85 ? -9.775 -2.048 0.163 1.00 86.38 85 SER A CA 1
ATOM 642 C C . SER A 1 85 ? -10.675 -2.053 1.402 1.00 86.38 85 SER A C 1
ATOM 644 O O . SER A 1 85 ? -10.497 -1.226 2.294 1.00 86.38 85 SER A O 1
ATOM 646 N N . ARG A 1 86 ? -11.623 -2.996 1.478 1.00 91.12 86 ARG A N 1
ATOM 647 C CA . ARG A 1 86 ? -12.548 -3.157 2.611 1.00 91.12 86 ARG A CA 1
ATOM 648 C C . ARG A 1 86 ? -11.980 -4.063 3.702 1.00 91.12 86 ARG A C 1
ATOM 650 O O . ARG A 1 86 ? -12.181 -3.802 4.883 1.00 91.12 86 ARG A O 1
ATOM 657 N N . GLU A 1 87 ? -11.277 -5.123 3.308 1.00 91.12 87 GLU A N 1
ATOM 658 C CA . GLU A 1 87 ? -10.781 -6.179 4.191 1.00 91.12 87 GLU A CA 1
ATOM 659 C C . GLU A 1 87 ? -9.251 -6.291 4.113 1.00 91.12 87 GLU A C 1
ATOM 661 O O . GLU A 1 87 ? -8.695 -6.919 3.210 1.00 91.12 87 GLU A O 1
ATOM 666 N N . ALA A 1 88 ? -8.550 -5.759 5.118 1.00 86.88 88 ALA A N 1
ATOM 667 C CA . ALA A 1 88 ? -7.087 -5.854 5.189 1.00 86.88 88 ALA A CA 1
ATOM 668 C C . ALA A 1 88 ? -6.587 -7.309 5.306 1.00 86.88 88 ALA A C 1
ATOM 670 O O . ALA A 1 88 ? -5.556 -7.677 4.741 1.00 86.88 88 ALA A O 1
ATOM 671 N N . THR A 1 89 ? -7.340 -8.163 6.004 1.00 93.06 89 THR A N 1
ATOM 672 C CA . THR A 1 89 ? -7.025 -9.587 6.190 1.00 93.06 89 THR A CA 1
ATOM 673 C C . THR A 1 89 ? -7.138 -10.402 4.907 1.00 93.06 89 THR A C 1
ATOM 675 O O . THR A 1 89 ? -6.408 -11.381 4.760 1.00 93.06 89 THR A O 1
ATOM 678 N N . TYR A 1 90 ? -8.018 -10.022 3.975 1.00 93.44 90 TYR A N 1
ATOM 679 C CA . TYR A 1 90 ? -8.139 -10.694 2.679 1.00 93.44 90 TYR A CA 1
ATOM 680 C C . TYR A 1 90 ? -6.840 -10.564 1.879 1.00 93.44 90 TYR A C 1
ATOM 682 O O . TYR A 1 90 ? -6.308 -11.565 1.399 1.00 93.44 90 TYR A O 1
ATOM 690 N N . LEU A 1 91 ? -6.291 -9.347 1.809 1.00 90.06 91 LEU A N 1
ATOM 691 C CA . LEU A 1 91 ? -5.062 -9.078 1.070 1.00 90.06 91 LEU A CA 1
ATOM 692 C C . LEU A 1 91 ? -3.861 -9.816 1.680 1.00 90.06 91 LEU A C 1
ATOM 694 O O . LEU A 1 91 ? -3.109 -10.455 0.952 1.00 90.06 91 LEU A O 1
ATOM 698 N N . GLN A 1 92 ? -3.720 -9.787 3.009 1.00 90.44 92 GLN A N 1
ATOM 699 C CA . GLN A 1 92 ? -2.615 -10.445 3.724 1.00 90.44 92 GLN A CA 1
ATOM 700 C C . GLN A 1 92 ? -2.615 -11.973 3.587 1.00 90.44 92 GLN A C 1
ATOM 702 O O . GLN A 1 92 ? -1.559 -12.596 3.626 1.00 90.44 92 GLN A O 1
ATOM 707 N N . ARG A 1 93 ? -3.792 -12.593 3.450 1.00 93.25 93 ARG A N 1
ATOM 708 C CA . ARG A 1 93 ? -3.933 -14.052 3.302 1.00 93.25 93 ARG A CA 1
ATOM 709 C C . ARG A 1 93 ? -3.821 -14.524 1.854 1.00 93.25 93 ARG A C 1
ATOM 711 O O . ARG A 1 93 ? -3.858 -15.728 1.608 1.00 93.25 93 ARG A O 1
ATOM 718 N N . HIS A 1 94 ? -3.732 -13.606 0.896 1.00 92.00 94 HIS A N 1
ATOM 719 C CA . HIS A 1 94 ? -3.665 -13.962 -0.510 1.00 92.00 94 HIS A CA 1
ATOM 720 C C . HIS A 1 94 ? -2.316 -14.611 -0.842 1.00 92.00 94 HIS A C 1
ATOM 722 O O . HIS A 1 94 ? -1.264 -14.123 -0.437 1.00 92.00 94 HIS A O 1
ATOM 728 N N . ALA A 1 95 ? -2.330 -15.674 -1.649 1.00 92.50 95 ALA A N 1
ATOM 729 C CA . ALA A 1 95 ? -1.114 -16.405 -2.020 1.00 92.50 95 ALA A CA 1
ATOM 730 C C . ALA A 1 95 ? -0.060 -15.521 -2.717 1.00 92.50 95 ALA A C 1
ATOM 732 O O . ALA A 1 95 ? 1.133 -15.790 -2.639 1.00 92.50 95 ALA A O 1
ATOM 733 N N . GLN A 1 96 ? -0.501 -14.449 -3.383 1.00 93.12 96 GLN A N 1
ATOM 734 C CA . GLN A 1 96 ? 0.359 -13.515 -4.122 1.00 93.12 96 GLN A CA 1
ATOM 735 C C . GLN A 1 96 ? 0.641 -12.199 -3.378 1.00 93.12 96 GLN A C 1
ATOM 737 O O . GLN A 1 96 ? 1.032 -11.209 -3.996 1.00 93.12 96 GLN A O 1
ATOM 742 N N . PHE A 1 97 ? 0.433 -12.164 -2.059 1.00 92.62 97 PHE A N 1
ATOM 743 C CA . PHE A 1 97 ? 0.638 -10.961 -1.249 1.00 92.62 97 PHE A CA 1
ATOM 744 C C . PHE A 1 97 ? 2.084 -10.438 -1.297 1.00 92.62 97 PHE A C 1
ATOM 746 O O . PHE A 1 97 ? 2.307 -9.247 -1.506 1.00 92.62 97 PHE A O 1
ATOM 753 N N . GLU A 1 98 ? 3.074 -11.325 -1.201 1.00 93.69 98 GLU A N 1
ATOM 754 C CA . GLU A 1 98 ? 4.494 -10.950 -1.284 1.00 93.69 98 GLU A CA 1
ATOM 755 C C . GLU A 1 98 ? 4.845 -10.330 -2.644 1.00 93.69 98 GLU A C 1
ATOM 757 O O . GLU A 1 98 ? 5.504 -9.292 -2.732 1.00 93.69 98 GLU A O 1
ATOM 762 N N . THR A 1 99 ? 4.342 -10.920 -3.730 1.00 95.06 99 THR A N 1
ATOM 763 C CA . THR A 1 99 ? 4.538 -10.396 -5.087 1.00 95.06 99 THR A CA 1
ATOM 764 C C . THR A 1 99 ? 3.865 -9.035 -5.263 1.00 95.06 99 THR A C 1
ATOM 766 O O . THR A 1 99 ? 4.434 -8.139 -5.889 1.00 95.06 99 THR A O 1
ATOM 769 N N . TYR A 1 100 ? 2.681 -8.851 -4.673 1.00 93.75 100 TYR A N 1
ATOM 770 C CA . TYR A 1 100 ? 1.989 -7.566 -4.639 1.00 93.75 100 TYR A CA 1
ATOM 771 C C . TYR A 1 100 ? 2.843 -6.481 -3.967 1.00 93.75 100 TYR A C 1
ATOM 773 O O . TYR A 1 100 ? 3.023 -5.409 -4.549 1.00 93.75 100 TYR A O 1
ATOM 781 N N . ILE A 1 101 ? 3.432 -6.769 -2.798 1.00 93.38 101 ILE A N 1
ATOM 782 C CA . ILE A 1 101 ? 4.311 -5.826 -2.086 1.00 93.38 101 ILE A CA 1
ATOM 783 C C . ILE A 1 101 ? 5.500 -5.426 -2.966 1.00 93.38 101 ILE A C 1
ATOM 785 O O . ILE A 1 101 ? 5.759 -4.236 -3.151 1.00 93.38 101 ILE A O 1
ATOM 789 N N . GLN A 1 102 ? 6.179 -6.402 -3.573 1.00 95.19 102 GLN A N 1
ATOM 790 C CA . GLN A 1 102 ? 7.337 -6.140 -4.433 1.00 95.19 102 GLN A CA 1
ATOM 791 C C . GLN A 1 102 ? 6.983 -5.242 -5.625 1.00 95.19 102 GLN A C 1
ATOM 793 O O . GLN A 1 102 ? 7.724 -4.312 -5.953 1.00 95.19 102 GLN A O 1
ATOM 798 N N . MET A 1 103 ? 5.831 -5.477 -6.258 1.00 93.31 103 MET A N 1
ATOM 799 C CA . MET A 1 103 ? 5.354 -4.653 -7.372 1.00 93.31 103 MET A CA 1
ATOM 800 C C . MET A 1 103 ? 5.007 -3.228 -6.942 1.00 93.31 103 MET A C 1
ATOM 802 O O . MET A 1 103 ? 5.327 -2.271 -7.651 1.00 93.31 103 MET A O 1
ATOM 806 N N . VAL A 1 104 ? 4.375 -3.082 -5.780 1.00 92.50 104 VAL A N 1
ATOM 807 C CA . VAL A 1 104 ? 4.038 -1.784 -5.187 1.00 92.50 104 VAL A CA 1
ATOM 808 C C . VAL A 1 104 ? 5.301 -0.983 -4.869 1.00 92.50 104 VAL A C 1
ATOM 810 O O . VAL A 1 104 ? 5.392 0.197 -5.223 1.00 92.50 104 VAL A O 1
ATOM 813 N N . ASP A 1 105 ? 6.305 -1.606 -4.261 1.00 92.75 105 ASP A N 1
ATOM 814 C CA . A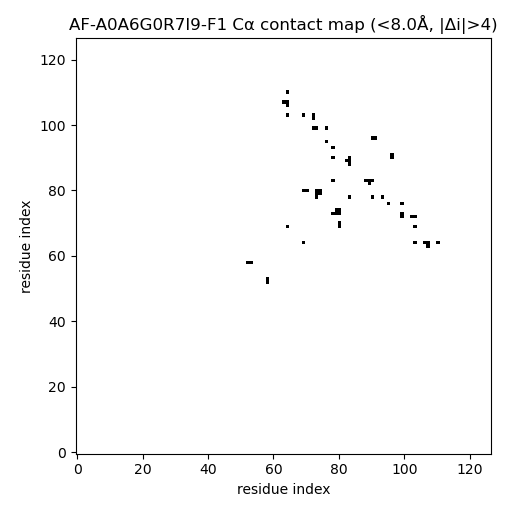SP A 1 105 ? 7.551 -0.922 -3.919 1.00 92.75 105 ASP A CA 1
ATOM 815 C C . ASP A 1 105 ? 8.387 -0.578 -5.157 1.00 92.75 105 ASP A C 1
ATOM 817 O O . ASP A 1 105 ? 8.956 0.519 -5.232 1.00 92.75 105 ASP A O 1
ATOM 821 N N . ALA A 1 106 ? 8.383 -1.437 -6.180 1.00 92.31 106 ALA A N 1
ATOM 822 C CA . ALA A 1 106 ? 8.975 -1.122 -7.478 1.00 92.31 106 ALA A CA 1
ATOM 823 C C . ALA A 1 106 ? 8.300 0.101 -8.127 1.00 92.31 106 ALA A C 1
ATOM 825 O O . ALA A 1 106 ? 8.988 1.020 -8.584 1.00 92.31 106 ALA A O 1
ATOM 826 N N . ALA A 1 107 ? 6.965 0.166 -8.102 1.00 90.31 107 ALA A N 1
ATOM 827 C CA . ALA A 1 107 ? 6.210 1.301 -8.628 1.00 90.31 107 ALA A CA 1
ATOM 828 C C . ALA A 1 107 ? 6.513 2.603 -7.861 1.00 90.31 107 ALA A C 1
ATOM 830 O O . ALA A 1 107 ? 6.733 3.654 -8.472 1.00 90.31 107 ALA A O 1
ATOM 831 N N . ARG A 1 108 ? 6.620 2.541 -6.526 1.00 88.69 108 ARG A N 1
ATOM 832 C CA . ARG A 1 108 ? 7.034 3.686 -5.693 1.00 88.69 108 ARG A CA 1
ATOM 833 C C . ARG A 1 108 ? 8.444 4.159 -6.029 1.00 88.69 108 ARG A C 1
ATOM 835 O O . ARG A 1 108 ? 8.673 5.365 -6.141 1.00 88.69 108 ARG A O 1
ATOM 842 N N . LYS A 1 109 ? 9.392 3.234 -6.195 1.00 89.94 109 LYS A N 1
ATOM 843 C CA . LYS A 1 109 ? 10.778 3.561 -6.554 1.00 89.94 109 LYS A CA 1
ATOM 844 C C . LYS A 1 109 ? 10.848 4.238 -7.925 1.00 89.94 109 LYS A C 1
ATOM 846 O O . LYS A 1 109 ? 11.529 5.252 -8.057 1.00 89.94 109 LYS A O 1
ATOM 851 N N . ALA A 1 110 ? 10.090 3.745 -8.904 1.00 88.50 110 ALA A N 1
ATOM 852 C CA . ALA A 1 110 ? 10.008 4.347 -10.231 1.00 88.50 110 ALA A CA 1
ATOM 853 C C . ALA A 1 110 ? 9.412 5.768 -10.198 1.00 88.50 110 ALA A C 1
ATOM 855 O O . ALA A 1 110 ? 9.971 6.673 -10.817 1.00 88.50 110 ALA A O 1
ATOM 856 N N . LYS A 1 111 ? 8.334 6.001 -9.427 1.00 86.62 111 LYS A N 1
ATOM 857 C CA . LYS A 1 111 ? 7.753 7.351 -9.256 1.00 86.62 111 LYS A CA 1
ATOM 858 C C . LYS A 1 111 ? 8.775 8.321 -8.650 1.00 86.62 111 LYS A C 1
ATOM 860 O O . LYS A 1 111 ? 8.931 9.438 -9.137 1.00 86.62 111 LYS A O 1
ATOM 865 N N . ARG A 1 112 ? 9.523 7.880 -7.630 1.00 84.75 112 ARG A N 1
ATOM 866 C CA . ARG A 1 112 ? 10.588 8.682 -7.001 1.00 84.75 112 ARG A CA 1
ATOM 867 C C . ARG A 1 112 ? 11.721 9.018 -7.970 1.00 84.75 112 ARG A C 1
ATOM 869 O O . ARG A 1 112 ? 12.159 10.162 -7.986 1.00 84.75 112 ARG A O 1
ATOM 876 N N . ALA A 1 113 ? 12.160 8.054 -8.779 1.00 86.00 113 ALA A N 1
ATOM 877 C CA . ALA A 1 113 ? 13.206 8.274 -9.776 1.00 86.00 113 ALA A CA 1
ATOM 878 C C . ALA A 1 113 ? 12.782 9.310 -10.829 1.00 86.00 113 ALA A C 1
ATOM 880 O O . ALA A 1 113 ? 13.514 10.265 -11.065 1.00 86.00 113 ALA A O 1
ATOM 881 N N . LYS A 1 114 ? 11.562 9.192 -11.373 1.00 84.62 114 LYS A N 1
ATOM 882 C CA . LYS A 1 114 ? 11.014 10.177 -12.324 1.00 84.62 114 LYS A CA 1
ATOM 883 C C . LYS A 1 114 ? 10.910 11.577 -11.720 1.00 84.62 114 LYS A C 1
ATOM 885 O O . LYS A 1 114 ? 11.235 12.558 -12.380 1.00 84.62 114 LYS A O 1
ATOM 890 N N . LYS A 1 115 ? 10.471 11.682 -10.459 1.00 82.00 115 LYS A N 1
ATOM 891 C CA . LYS A 1 115 ? 10.411 12.971 -9.755 1.00 82.00 115 LYS A CA 1
ATOM 892 C C . LYS A 1 115 ? 11.806 13.583 -9.593 1.00 82.00 115 LYS A C 1
ATOM 894 O O . LYS A 1 115 ? 11.968 14.772 -9.841 1.00 82.00 115 LYS A O 1
ATOM 899 N N . ALA A 1 116 ? 12.798 12.779 -9.208 1.00 80.31 116 ALA A N 1
ATOM 900 C CA . ALA A 1 116 ? 14.181 13.232 -9.077 1.00 80.31 116 ALA A CA 1
ATOM 901 C C . ALA A 1 116 ? 14.751 13.730 -10.416 1.00 80.31 116 ALA A C 1
ATOM 903 O O . ALA A 1 116 ? 15.350 14.797 -10.456 1.00 80.31 116 ALA A O 1
ATOM 904 N N . GLU A 1 117 ? 14.496 13.010 -11.510 1.00 80.44 117 GLU A N 1
ATOM 905 C CA . GLU A 1 117 ? 14.919 13.411 -12.856 1.00 80.44 117 GLU A CA 1
ATOM 906 C C . GLU A 1 117 ? 14.291 14.748 -13.291 1.00 80.44 117 GLU A C 1
ATOM 908 O O . GLU A 1 117 ? 14.997 15.637 -13.771 1.00 80.44 117 GLU A O 1
ATOM 913 N N . ARG A 1 118 ? 12.983 14.940 -13.059 1.00 77.44 118 ARG A N 1
ATOM 914 C CA . ARG A 1 118 ? 12.297 16.216 -13.341 1.00 77.44 118 ARG A CA 1
ATOM 915 C C . ARG A 1 118 ? 12.921 17.383 -12.570 1.00 77.44 118 ARG A C 1
ATOM 917 O O . ARG A 1 118 ? 13.245 18.398 -13.173 1.00 77.44 118 ARG A O 1
ATOM 924 N N . LEU A 1 119 ? 13.185 17.200 -11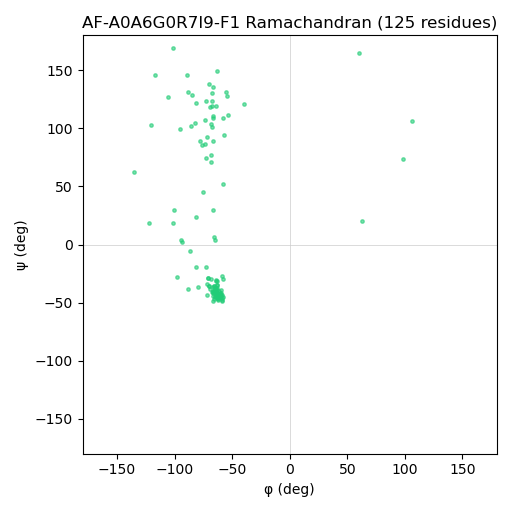.274 1.00 76.00 119 LEU A N 1
ATOM 925 C CA . LEU A 1 119 ? 13.858 18.199 -10.430 1.00 76.00 119 LEU A CA 1
ATOM 926 C C . LEU A 1 119 ? 15.264 18.553 -10.940 1.00 76.00 119 LEU A C 1
ATOM 928 O O . LEU A 1 119 ? 15.648 19.718 -10.912 1.00 76.00 119 LEU A O 1
ATOM 932 N N . THR A 1 120 ? 16.030 17.573 -11.431 1.00 75.81 120 THR A N 1
ATOM 933 C CA . THR A 1 120 ? 17.353 17.843 -12.023 1.00 75.81 120 THR A CA 1
ATOM 934 C C . THR A 1 120 ? 17.278 18.545 -13.377 1.00 75.81 120 THR A C 1
ATOM 936 O O . THR A 1 120 ? 18.196 19.283 -13.720 1.00 75.81 120 THR A O 1
ATOM 939 N N . ARG A 1 121 ? 16.200 18.330 -14.142 1.00 71.69 121 ARG A N 1
ATOM 940 C CA . ARG A 1 121 ? 15.999 18.937 -15.463 1.00 71.69 121 ARG A CA 1
ATOM 941 C C . ARG A 1 121 ? 15.513 20.381 -15.375 1.00 71.69 121 ARG A C 1
ATOM 943 O O . ARG A 1 121 ? 15.906 21.188 -16.209 1.00 71.69 121 ARG A O 1
ATOM 950 N N . GLU A 1 122 ? 14.662 20.694 -14.403 1.00 71.75 122 GLU A N 1
ATOM 951 C CA . GLU A 1 122 ? 14.102 22.042 -14.252 1.00 71.75 122 GLU A CA 1
ATOM 952 C C . GLU A 1 122 ? 15.049 23.013 -13.542 1.00 71.75 122 GLU A C 1
ATOM 954 O O . GLU A 1 122 ? 14.919 24.214 -13.746 1.00 71.75 122 GLU A O 1
ATOM 959 N N . GLY A 1 123 ? 16.052 22.515 -12.804 1.00 59.41 123 GLY A N 1
ATOM 960 C CA . GLY A 1 123 ? 17.059 23.342 -12.131 1.00 59.41 123 GLY A CA 1
ATOM 961 C C . GLY A 1 123 ? 16.459 24.321 -11.104 1.00 59.41 123 GLY A C 1
ATOM 962 O O . GLY A 1 123 ? 15.252 24.554 -11.064 1.00 59.41 123 GLY A O 1
ATOM 963 N N . PRO A 1 124 ? 17.262 24.915 -10.206 1.00 57.41 124 PRO A N 1
ATOM 964 C CA . PRO A 1 124 ? 16.769 26.048 -9.443 1.00 57.41 124 PRO A CA 1
ATOM 965 C C . PRO A 1 124 ? 16.566 27.196 -10.437 1.00 57.41 124 PRO A C 1
ATOM 967 O O . PRO A 1 124 ? 17.538 27.722 -10.979 1.00 57.41 124 PRO A O 1
ATOM 970 N N . ASN A 1 125 ? 15.312 27.575 -10.697 1.00 57.25 125 ASN A N 1
ATOM 971 C CA . ASN A 1 125 ? 15.003 28.876 -11.280 1.00 57.25 125 ASN A CA 1
ATOM 972 C C . ASN A 1 125 ? 15.594 29.938 -10.341 1.00 57.25 125 ASN A C 1
ATOM 974 O O . ASN A 1 125 ? 14.996 30.285 -9.323 1.00 57.25 125 ASN A O 1
ATOM 978 N N . ASN A 1 126 ? 16.817 30.374 -10.650 1.00 48.72 126 ASN A N 1
ATOM 979 C CA . ASN A 1 126 ? 17.462 31.518 -10.028 1.00 48.72 126 ASN A CA 1
ATOM 980 C C . ASN A 1 126 ? 16.671 32.753 -10.473 1.00 48.72 126 ASN A C 1
ATOM 982 O O . ASN A 1 126 ? 16.803 33.188 -11.618 1.00 48.72 126 ASN A O 1
ATOM 986 N N . TYR A 1 127 ? 15.810 33.243 -9.583 1.00 47.72 127 TYR A N 1
ATOM 987 C CA . TYR A 1 127 ? 15.259 34.594 -9.640 1.00 47.72 127 TYR A CA 1
ATOM 988 C C . TYR A 1 127 ? 16.253 35.581 -9.033 1.00 47.72 127 TYR A C 1
ATOM 990 O O . TYR A 1 127 ? 16.876 35.222 -8.006 1.00 47.72 127 TYR A O 1
#

Organism: NCBI:txid53985